Protein AF-A0A3N6P2K4-F1 (afdb_monomer_lite)

pLDDT: mean 90.32, std 14.05, range [44.34, 98.19]

Foldseek 3Di:
DVVLLVVLVVLQVLLVVLCVQLVVDPDPVSNVVSPVSSVVSNVVSVVSVVVVCVVVVPPPPDD

Radius of gyration: 15.76 Å; chains: 1; bounding box: 45×14×38 Å

Sequence (63 aa):
MKDMRTQAEKLRTDAAECALIRDLATDTKKRDLFTRLADHLNALAAEVERAIEQSEGRDPATQ

Structure (mmCIF, N/CA/C/O backbone):
data_AF-A0A3N6P2K4-F1
#
_entry.id   AF-A0A3N6P2K4-F1
#
loop_
_atom_site.group_PDB
_atom_site.id
_atom_site.type_symbol
_atom_site.label_atom_id
_atom_site.label_alt_id
_atom_site.label_comp_id
_atom_site.label_asym_id
_atom_site.label_entity_id
_atom_site.label_seq_id
_atom_site.pdbx_PDB_ins_code
_atom_site.Cartn_x
_atom_site.Cartn_y
_atom_site.Cartn_z
_atom_site.occupancy
_atom_site.B_iso_or_equiv
_atom_site.auth_seq_id
_atom_site.auth_comp_id
_atom_site.auth_asym_id
_atom_site.auth_atom_id
_atom_site.pdbx_PDB_model_num
ATOM 1 N N . MET A 1 1 ? -10.460 3.714 17.971 1.00 85.44 1 MET A N 1
ATOM 2 C CA . MET A 1 1 ? -10.609 3.558 16.503 1.00 85.44 1 MET A CA 1
ATOM 3 C C . MET A 1 1 ? -9.903 4.641 15.693 1.00 85.44 1 MET A C 1
ATOM 5 O O . MET A 1 1 ? -9.417 4.334 14.612 1.00 85.44 1 MET A O 1
ATOM 9 N N . LYS A 1 2 ? -9.781 5.883 16.197 1.00 84.88 2 LYS A N 1
ATOM 10 C CA . LYS A 1 2 ? -9.074 6.974 15.501 1.00 84.88 2 LYS A CA 1
ATOM 11 C C . LYS A 1 2 ? -7.619 6.634 15.144 1.00 84.88 2 LYS A C 1
ATOM 13 O O . LYS A 1 2 ? -7.211 6.894 14.022 1.00 84.88 2 LYS A O 1
ATOM 18 N N . ASP A 1 3 ? -6.872 5.989 16.040 1.00 91.25 3 ASP A N 1
ATOM 19 C CA . ASP A 1 3 ? -5.478 5.593 15.770 1.00 91.25 3 ASP A CA 1
ATOM 20 C C . ASP A 1 3 ? -5.374 4.548 14.651 1.00 91.25 3 ASP A C 1
ATOM 22 O O . ASP A 1 3 ? -4.488 4.626 13.804 1.00 91.25 3 ASP A O 1
ATOM 26 N N . MET A 1 4 ? -6.328 3.612 14.595 1.00 91.31 4 MET A N 1
ATOM 27 C CA . MET A 1 4 ? -6.413 2.612 13.525 1.00 91.31 4 MET A CA 1
ATOM 28 C C . MET A 1 4 ? -6.767 3.258 12.182 1.00 91.31 4 MET A C 1
ATOM 30 O O . MET A 1 4 ? -6.186 2.888 11.168 1.00 91.31 4 MET A O 1
ATOM 34 N N . ARG A 1 5 ? -7.668 4.253 12.169 1.00 92.56 5 ARG A N 1
ATOM 35 C CA . ARG A 1 5 ? -7.999 5.026 10.957 1.00 92.56 5 ARG A CA 1
ATOM 36 C C . ARG A 1 5 ? -6.766 5.767 10.430 1.00 92.56 5 ARG A C 1
ATOM 38 O O . ARG A 1 5 ? -6.433 5.625 9.260 1.00 92.56 5 ARG A O 1
ATOM 45 N N . THR A 1 6 ? -6.023 6.442 11.311 1.00 95.62 6 THR A N 1
ATOM 46 C CA . THR A 1 6 ? -4.741 7.079 10.960 1.00 95.62 6 THR A CA 1
ATOM 47 C C . THR A 1 6 ? -3.737 6.066 10.403 1.00 95.62 6 THR A C 1
ATOM 49 O O . THR A 1 6 ? -3.000 6.366 9.466 1.00 95.62 6 THR A O 1
ATOM 52 N N . GLN A 1 7 ? -3.681 4.853 10.963 1.00 94.75 7 GLN A N 1
ATOM 53 C CA . GLN A 1 7 ? -2.789 3.811 10.460 1.00 94.75 7 GLN A CA 1
ATOM 54 C C . GLN A 1 7 ? -3.216 3.299 9.074 1.00 94.75 7 GLN A C 1
ATOM 56 O O . GLN A 1 7 ? -2.353 3.086 8.226 1.00 94.75 7 GLN A O 1
ATOM 61 N N . ALA A 1 8 ? -4.518 3.144 8.816 1.00 95.38 8 ALA A N 1
ATOM 62 C CA . ALA A 1 8 ? -5.037 2.763 7.501 1.00 95.38 8 ALA A CA 1
ATOM 63 C C . ALA A 1 8 ? -4.727 3.824 6.428 1.00 95.38 8 ALA A C 1
ATOM 65 O O . ALA A 1 8 ? -4.294 3.488 5.327 1.00 95.38 8 ALA A O 1
ATOM 66 N N . GLU A 1 9 ? -4.863 5.110 6.762 1.00 95.94 9 GLU A N 1
ATOM 67 C CA . GLU A 1 9 ? -4.506 6.224 5.872 1.00 95.94 9 GLU A CA 1
ATOM 68 C C . GLU A 1 9 ? -3.012 6.238 5.518 1.00 95.94 9 GLU A C 1
ATOM 70 O O . GLU A 1 9 ? -2.649 6.449 4.357 1.00 95.94 9 GLU A O 1
AT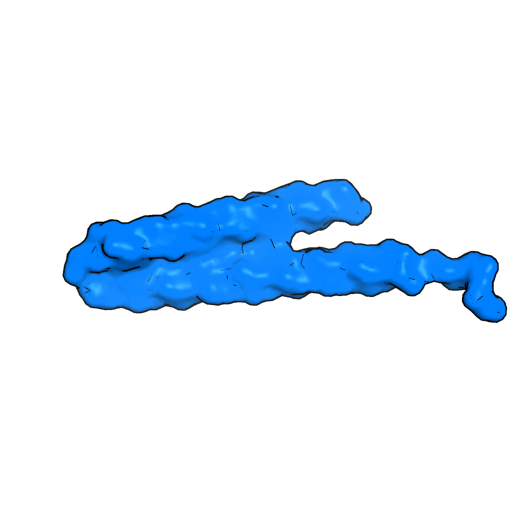OM 75 N N . LYS A 1 10 ? -2.139 5.952 6.493 1.00 97.00 10 LYS A N 1
ATOM 76 C CA . LYS A 1 10 ? -0.696 5.804 6.246 1.00 97.00 10 LYS A CA 1
ATOM 77 C C . LYS A 1 10 ? -0.408 4.653 5.289 1.00 97.00 10 LYS A C 1
ATOM 79 O O . LYS A 1 10 ? 0.268 4.860 4.293 1.00 97.00 10 LYS A O 1
ATOM 84 N N . LEU A 1 11 ? -0.994 3.480 5.531 1.00 97.50 11 LEU A N 1
ATOM 85 C CA . LEU A 1 11 ? -0.828 2.317 4.653 1.00 97.50 11 LEU A CA 1
ATOM 86 C C . LEU A 1 11 ? -1.277 2.607 3.214 1.00 97.50 11 LEU A C 1
ATOM 88 O O . LEU A 1 11 ? -0.613 2.192 2.268 1.00 97.50 11 LEU A O 1
ATOM 92 N N . ARG A 1 12 ? -2.372 3.357 3.033 1.00 96.75 12 ARG A N 1
ATOM 93 C CA . ARG A 1 12 ? -2.821 3.807 1.706 1.00 96.75 12 ARG A CA 1
ATOM 94 C C . ARG A 1 12 ? -1.859 4.784 1.050 1.00 96.75 12 ARG A C 1
ATOM 96 O O . ARG A 1 12 ? -1.643 4.698 -0.156 1.00 96.75 12 ARG A O 1
ATOM 103 N N . THR A 1 13 ? -1.302 5.705 1.830 1.00 98.12 13 THR A N 1
ATOM 104 C CA . THR A 1 13 ? -0.294 6.652 1.342 1.00 98.12 13 THR A CA 1
ATOM 105 C C . THR A 1 13 ? 0.941 5.899 0.862 1.00 98.12 13 THR A C 1
ATOM 107 O O . THR A 1 13 ? 1.335 6.053 -0.291 1.00 98.12 13 THR A O 1
ATOM 110 N N . ASP A 1 14 ? 1.462 4.986 1.680 1.00 97.44 14 ASP A N 1
ATOM 111 C CA . ASP A 1 14 ? 2.617 4.155 1.336 1.00 97.44 14 ASP A CA 1
ATOM 112 C C . ASP A 1 14 ? 2.332 3.280 0.097 1.00 97.44 14 ASP A C 1
ATOM 114 O O . ASP A 1 14 ? 3.193 3.101 -0.769 1.00 97.44 14 ASP A O 1
ATOM 118 N N . ALA A 1 15 ? 1.105 2.753 -0.034 1.00 97.88 15 ALA A N 1
ATOM 119 C CA . ALA A 1 15 ? 0.685 1.991 -1.210 1.00 97.88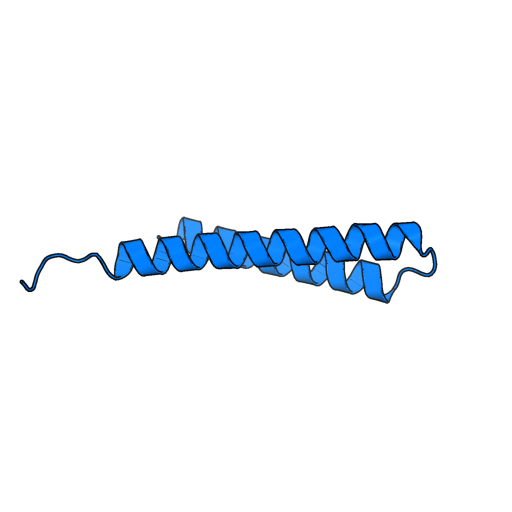 15 ALA A CA 1
ATOM 120 C C . ALA A 1 15 ? 0.679 2.851 -2.482 1.00 97.88 15 ALA A C 1
ATOM 122 O O . ALA A 1 15 ? 1.129 2.398 -3.537 1.00 97.88 15 ALA A O 1
ATOM 123 N N . ALA A 1 16 ? 0.189 4.090 -2.387 1.00 97.81 16 ALA A N 1
ATOM 124 C CA . ALA A 1 16 ? 0.179 5.042 -3.492 1.00 97.81 16 ALA A CA 1
ATOM 125 C C . ALA A 1 16 ? 1.602 5.458 -3.897 1.00 97.81 16 ALA A C 1
ATOM 127 O O . ALA A 1 16 ? 1.905 5.524 -5.089 1.00 97.81 16 ALA A O 1
ATOM 128 N N . GLU A 1 17 ? 2.499 5.656 -2.929 1.00 97.81 17 GLU A N 1
ATOM 129 C CA . GLU A 1 17 ? 3.921 5.897 -3.191 1.00 97.81 17 GLU A CA 1
ATOM 130 C C . GLU A 1 17 ? 4.574 4.698 -3.894 1.00 97.81 17 GLU A C 1
ATOM 132 O O . GLU A 1 17 ? 5.273 4.870 -4.896 1.00 97.81 17 GLU A O 1
ATOM 137 N N . CYS A 1 18 ? 4.296 3.470 -3.443 1.00 97.62 18 CYS A N 1
ATOM 138 C CA . CYS A 1 18 ? 4.781 2.258 -4.106 1.00 97.62 18 CYS A CA 1
ATOM 139 C C . CYS A 1 18 ? 4.256 2.141 -5.545 1.00 97.62 18 CYS A C 1
ATOM 141 O O . CYS A 1 18 ? 5.023 1.816 -6.454 1.00 97.62 18 CYS A O 1
ATOM 143 N N . ALA A 1 19 ? 2.976 2.445 -5.776 1.00 97.00 19 ALA A N 1
ATOM 144 C CA . ALA A 1 19 ? 2.387 2.453 -7.112 1.00 97.00 19 ALA A CA 1
ATOM 145 C C . ALA A 1 19 ? 3.056 3.497 -8.021 1.00 97.00 19 ALA A C 1
ATOM 147 O O . ALA A 1 19 ? 3.405 3.178 -9.156 1.00 97.00 19 ALA A O 1
ATOM 148 N N . LEU A 1 20 ? 3.337 4.698 -7.507 1.00 97.81 20 LEU A N 1
ATOM 149 C CA . LEU A 1 20 ? 4.062 5.728 -8.251 1.00 97.81 20 LEU A CA 1
ATOM 150 C C . LEU A 1 20 ? 5.483 5.273 -8.612 1.00 97.81 20 LEU A C 1
ATOM 152 O O . LEU A 1 20 ? 5.923 5.450 -9.747 1.00 97.81 20 LEU A O 1
ATOM 156 N N . ILE A 1 21 ? 6.205 4.646 -7.677 1.00 96.69 21 ILE A N 1
ATOM 157 C CA . ILE A 1 21 ? 7.551 4.122 -7.947 1.00 96.69 21 ILE A CA 1
ATOM 158 C C . ILE A 1 21 ? 7.504 3.026 -9.013 1.00 96.69 21 ILE A C 1
ATOM 160 O O . ILE A 1 21 ? 8.365 3.010 -9.892 1.00 96.69 21 ILE A O 1
ATOM 164 N N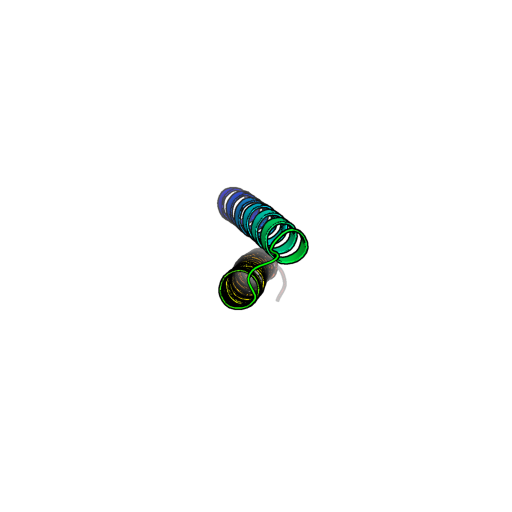 . ARG A 1 22 ? 6.519 2.122 -8.955 1.00 95.62 22 ARG A N 1
ATOM 165 C CA . ARG A 1 22 ? 6.291 1.111 -9.996 1.00 95.62 22 ARG A CA 1
ATOM 166 C C . ARG A 1 22 ? 6.083 1.774 -11.357 1.00 95.62 22 ARG A C 1
ATOM 168 O O . ARG A 1 22 ? 6.703 1.344 -12.325 1.00 95.62 22 ARG A O 1
ATOM 175 N N . ASP A 1 23 ? 5.241 2.797 -11.427 1.00 96.25 23 ASP A N 1
ATOM 176 C CA . ASP A 1 23 ? 4.882 3.456 -12.686 1.00 96.25 23 ASP A CA 1
ATOM 177 C C . ASP A 1 23 ? 6.069 4.229 -13.293 1.00 96.25 23 ASP A C 1
ATOM 179 O O . ASP A 1 23 ? 6.203 4.309 -14.513 1.00 96.25 23 ASP A O 1
ATOM 183 N N . LEU A 1 24 ? 6.978 4.731 -12.450 1.00 96.88 24 LEU A N 1
ATOM 184 C CA . LEU A 1 24 ? 8.219 5.396 -12.866 1.00 96.88 24 LEU A CA 1
ATOM 185 C C . LEU A 1 24 ? 9.403 4.433 -13.081 1.00 96.88 24 LEU A C 1
ATOM 187 O O . LEU A 1 24 ? 10.453 4.844 -13.582 1.00 96.88 24 LEU A O 1
ATOM 191 N N . ALA A 1 25 ? 9.290 3.165 -12.680 1.00 96.06 25 ALA A N 1
ATOM 192 C CA . ALA A 1 25 ? 10.385 2.207 -12.771 1.00 96.06 25 ALA A CA 1
ATOM 193 C C . ALA A 1 25 ? 10.565 1.689 -14.206 1.00 96.06 25 ALA A C 1
ATOM 195 O O . ALA A 1 25 ? 9.681 1.059 -14.781 1.00 96.06 25 ALA A O 1
ATOM 196 N N . THR A 1 26 ? 11.768 1.873 -14.751 1.00 95.00 26 THR A N 1
ATOM 197 C CA . THR A 1 26 ? 12.183 1.286 -16.036 1.00 95.00 26 THR A CA 1
ATOM 198 C C . THR A 1 26 ? 12.683 -0.154 -15.891 1.00 95.00 26 THR A C 1
ATOM 200 O O . THR A 1 26 ? 12.574 -0.950 -16.822 1.00 95.00 26 THR A O 1
ATOM 203 N N . ASP A 1 27 ? 13.207 -0.515 -14.715 1.00 97.31 27 ASP A N 1
ATOM 204 C CA . ASP A 1 27 ? 13.610 -1.884 -14.395 1.00 97.31 27 ASP A CA 1
ATOM 205 C C . ASP A 1 27 ? 12.387 -2.748 -14.054 1.00 97.31 27 ASP A C 1
ATOM 207 O O . ASP A 1 27 ? 11.590 -2.423 -13.170 1.00 97.31 27 ASP A O 1
ATOM 211 N N . THR A 1 28 ? 12.260 -3.887 -14.739 1.00 94.81 28 THR A N 1
ATOM 212 C CA . THR A 1 28 ? 11.100 -4.777 -14.589 1.00 94.81 28 THR A CA 1
ATOM 213 C C . THR A 1 28 ? 11.039 -5.447 -13.216 1.00 94.81 28 THR A C 1
ATOM 215 O O . THR A 1 28 ? 9.954 -5.559 -12.654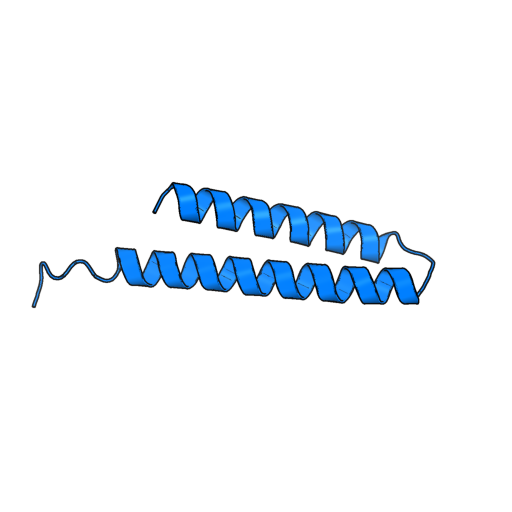 1.00 94.81 28 THR A O 1
ATOM 218 N N . LYS A 1 29 ? 12.174 -5.829 -12.618 1.00 96.12 29 LYS A N 1
ATOM 219 C CA . LYS A 1 29 ? 12.186 -6.452 -11.283 1.00 96.12 29 LYS A CA 1
ATOM 220 C C . LYS A 1 29 ? 11.792 -5.447 -10.207 1.00 96.12 29 LYS A C 1
ATOM 222 O O . LYS A 1 29 ? 11.048 -5.785 -9.289 1.00 96.12 29 LYS A O 1
ATOM 227 N N . LYS A 1 30 ? 12.268 -4.206 -10.332 1.00 94.25 30 LYS A N 1
ATOM 228 C CA . LYS A 1 30 ? 11.871 -3.097 -9.460 1.00 94.25 30 LYS A CA 1
ATOM 229 C C . LYS A 1 30 ? 10.370 -2.841 -9.580 1.00 94.25 30 LYS A C 1
ATOM 231 O O . LYS A 1 30 ? 9.690 -2.768 -8.561 1.00 94.25 30 LYS A O 1
ATOM 236 N N . ARG A 1 31 ? 9.845 -2.768 -10.806 1.00 97.12 31 ARG A N 1
ATOM 237 C CA . ARG A 1 31 ? 8.411 -2.599 -11.070 1.00 97.12 31 ARG A CA 1
ATOM 238 C C . ARG A 1 31 ? 7.581 -3.705 -10.411 1.00 97.12 31 ARG A C 1
ATOM 240 O O . ARG A 1 31 ? 6.635 -3.404 -9.688 1.00 97.12 31 ARG A O 1
ATOM 247 N N . ASP A 1 32 ? 7.969 -4.966 -10.572 1.00 97.38 32 ASP A N 1
ATOM 248 C CA . ASP A 1 32 ? 7.251 -6.101 -9.977 1.00 97.38 32 ASP A CA 1
ATOM 249 C C . ASP A 1 32 ? 7.282 -6.074 -8.441 1.00 97.38 32 ASP A C 1
ATOM 251 O O . ASP A 1 32 ? 6.265 -6.332 -7.795 1.00 97.38 32 ASP A O 1
ATOM 255 N N . LEU A 1 33 ? 8.422 -5.712 -7.841 1.00 97.81 33 LEU A N 1
ATOM 256 C CA . LEU A 1 33 ? 8.544 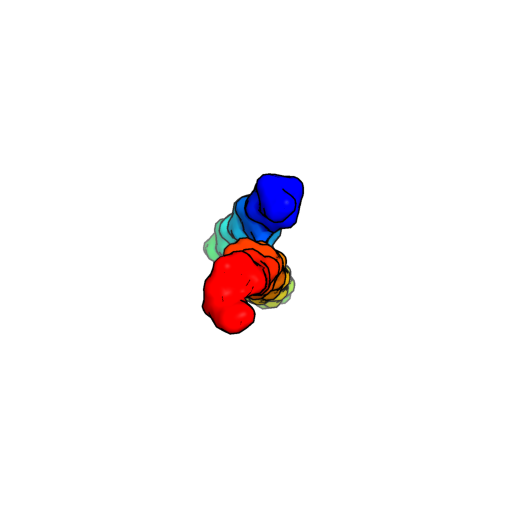-5.567 -6.389 1.00 97.81 33 LEU A CA 1
ATOM 257 C C . LEU A 1 33 ? 7.590 -4.494 -5.850 1.00 97.81 33 LEU A C 1
ATOM 259 O O . LEU A 1 33 ? 6.823 -4.761 -4.927 1.00 97.81 33 LEU A O 1
ATOM 263 N N . PHE A 1 34 ? 7.613 -3.297 -6.438 1.00 97.81 34 PHE A N 1
ATOM 264 C CA . PHE A 1 34 ? 6.762 -2.191 -5.997 1.00 97.81 34 PHE A CA 1
ATOM 265 C C . PHE A 1 34 ? 5.277 -2.420 -6.307 1.00 97.81 34 PHE A C 1
ATOM 267 O O . PHE A 1 34 ? 4.429 -1.958 -5.550 1.00 97.81 34 PHE A O 1
ATOM 274 N N . THR A 1 35 ? 4.958 -3.206 -7.343 1.00 97.94 35 THR A N 1
ATOM 275 C CA . THR A 1 35 ? 3.590 -3.702 -7.580 1.00 97.94 35 THR A CA 1
ATOM 276 C C . THR A 1 35 ? 3.103 -4.517 -6.388 1.00 97.94 35 THR A C 1
ATOM 278 O O . THR A 1 35 ? 2.088 -4.181 -5.789 1.00 97.94 35 THR A O 1
ATOM 281 N N . ARG A 1 36 ? 3.869 -5.540 -5.989 1.00 98.00 36 ARG A N 1
ATOM 282 C CA . ARG A 1 36 ? 3.498 -6.415 -4.867 1.00 98.00 36 ARG A CA 1
ATOM 283 C C . ARG A 1 36 ? 3.400 -5.649 -3.552 1.00 98.00 36 ARG A C 1
ATOM 285 O O . ARG A 1 36 ? 2.496 -5.907 -2.767 1.00 98.00 36 ARG A O 1
ATOM 292 N N . LEU A 1 37 ? 4.313 -4.706 -3.311 1.00 97.94 37 LEU A N 1
ATOM 293 C CA . LEU A 1 37 ? 4.265 -3.859 -2.118 1.00 97.94 37 LEU A CA 1
ATOM 294 C C . LEU A 1 37 ? 2.990 -3.011 -2.078 1.00 97.94 37 LEU A C 1
ATOM 296 O O . LEU A 1 37 ? 2.309 -3.012 -1.056 1.00 97.94 37 LEU A O 1
ATOM 300 N N . ALA A 1 38 ? 2.633 -2.349 -3.182 1.00 97.94 38 ALA A N 1
ATOM 301 C CA . ALA A 1 38 ? 1.399 -1.571 -3.262 1.00 97.94 38 ALA A CA 1
ATOM 302 C C . ALA A 1 38 ? 0.155 -2.442 -3.015 1.00 97.94 38 ALA A C 1
ATOM 304 O O . ALA A 1 38 ? -0.734 -2.048 -2.259 1.00 97.94 38 ALA A O 1
ATOM 305 N N . ASP A 1 39 ? 0.110 -3.644 -3.595 1.00 97.94 39 ASP A N 1
ATOM 306 C CA . ASP A 1 39 ? -1.002 -4.582 -3.410 1.00 97.94 39 ASP A CA 1
ATOM 307 C C . ASP A 1 39 ? -1.123 -5.041 -1.949 1.00 97.94 39 ASP A C 1
ATOM 309 O O . ASP A 1 39 ? -2.215 -5.027 -1.378 1.00 97.94 39 ASP A O 1
ATOM 313 N N . HIS A 1 40 ? -0.005 -5.399 -1.309 1.00 98.19 40 HIS A N 1
ATOM 314 C CA . HIS A 1 40 ? 0.006 -5.819 0.093 1.00 98.19 40 HIS A CA 1
ATOM 315 C C . HIS A 1 40 ? -0.397 -4.694 1.050 1.00 98.19 40 HIS A C 1
ATOM 317 O O . HIS A 1 40 ? -1.172 -4.930 1.976 1.00 98.19 40 HIS A O 1
ATOM 323 N N . LEU A 1 41 ? 0.088 -3.472 0.824 1.00 97.81 41 LEU A N 1
ATOM 324 C CA . LEU A 1 41 ? -0.257 -2.318 1.653 1.00 97.81 41 LEU A CA 1
ATOM 325 C C . LEU A 1 41 ? -1.742 -1.954 1.523 1.00 97.81 41 LEU A C 1
ATOM 327 O O . LEU A 1 41 ? -2.400 -1.702 2.533 1.00 97.81 41 LEU A O 1
ATOM 331 N N . ASN A 1 42 ? -2.300 -2.017 0.310 1.00 97.69 42 ASN A N 1
ATOM 332 C CA . ASN A 1 42 ? -3.734 -1.824 0.087 1.00 97.69 42 ASN A CA 1
ATOM 333 C C . ASN A 1 42 ? -4.582 -2.909 0.762 1.00 97.69 42 ASN A C 1
ATOM 335 O O . ASN A 1 42 ? -5.598 -2.595 1.384 1.00 97.69 42 ASN A O 1
ATOM 339 N N . ALA A 1 43 ? -4.167 -4.176 0.665 1.00 97.88 43 ALA A N 1
ATOM 340 C CA . ALA A 1 43 ? -4.854 -5.276 1.335 1.00 97.88 43 ALA A CA 1
ATOM 341 C C . ALA A 1 43 ? -4.864 -5.082 2.859 1.00 97.88 43 ALA A C 1
ATOM 343 O O . ALA A 1 43 ? -5.920 -5.194 3.483 1.00 97.88 43 ALA A O 1
ATOM 344 N N . LEU A 1 44 ? -3.721 -4.706 3.441 1.00 97.06 44 LEU A N 1
ATOM 345 C CA . LEU A 1 44 ? -3.605 -4.453 4.874 1.00 97.06 44 LEU A CA 1
ATOM 346 C C . LEU A 1 44 ? -4.449 -3.248 5.315 1.00 97.06 44 LEU A C 1
ATOM 348 O O . LEU A 1 44 ? -5.136 -3.329 6.329 1.00 97.06 44 LEU A O 1
ATOM 352 N N . ALA A 1 45 ? -4.459 -2.152 4.550 1.00 96.69 45 ALA A N 1
ATOM 353 C CA . ALA A 1 45 ? -5.319 -1.002 4.840 1.00 96.69 45 ALA A CA 1
ATOM 354 C C . ALA A 1 45 ? -6.807 -1.396 4.856 1.00 96.69 45 ALA A C 1
ATOM 356 O O . ALA A 1 45 ? -7.530 -1.057 5.793 1.00 96.69 45 ALA A O 1
ATOM 357 N N . ALA A 1 46 ? -7.243 -2.189 3.872 1.00 96.12 46 ALA A N 1
ATOM 358 C CA . ALA A 1 46 ? -8.611 -2.695 3.808 1.00 96.12 46 ALA A CA 1
ATOM 359 C C . ALA A 1 46 ? -8.956 -3.618 4.990 1.00 96.12 46 ALA A C 1
ATOM 361 O O . ALA A 1 46 ? -10.085 -3.610 5.475 1.00 96.12 46 ALA A O 1
ATOM 362 N N . GLU A 1 47 ? -8.008 -4.418 5.481 1.00 96.19 47 GLU A N 1
ATOM 363 C CA . GLU A 1 47 ? -8.203 -5.221 6.694 1.00 96.19 47 GLU A CA 1
ATOM 364 C C . GLU A 1 47 ? -8.368 -4.360 7.945 1.00 96.19 47 GLU A C 1
ATOM 366 O O . GLU A 1 47 ? -9.277 -4.615 8.737 1.00 96.19 47 GLU A O 1
ATOM 371 N N . VAL A 1 48 ? -7.540 -3.324 8.104 1.00 94.38 48 VAL A N 1
ATOM 372 C CA . VAL A 1 48 ? -7.641 -2.390 9.233 1.00 94.38 48 VAL A CA 1
ATOM 373 C C . VAL A 1 48 ? -8.993 -1.677 9.219 1.00 94.38 48 VAL A C 1
ATOM 375 O O . VAL A 1 48 ? -9.633 -1.562 10.262 1.00 94.38 48 VAL A O 1
ATOM 378 N N . GLU A 1 49 ? -9.469 -1.256 8.051 1.00 92.81 49 GLU A N 1
ATOM 379 C CA . GLU A 1 49 ? -10.790 -0.639 7.897 1.00 92.81 49 GLU A CA 1
ATOM 380 C C . GLU A 1 49 ? -11.932 -1.588 8.208 1.00 92.81 49 GLU A C 1
ATOM 382 O O . GLU A 1 49 ? -12.806 -1.233 8.993 1.00 92.81 49 GLU A O 1
ATOM 387 N N . ARG A 1 50 ? -11.883 -2.826 7.709 1.00 93.12 50 ARG A N 1
ATOM 388 C CA . ARG A 1 50 ? -12.863 -3.852 8.088 1.00 93.12 50 ARG A CA 1
ATOM 389 C C . ARG A 1 50 ? -12.865 -4.108 9.592 1.00 93.12 50 ARG A C 1
ATOM 391 O O . ARG A 1 50 ? -13.928 -4.307 10.173 1.00 93.12 50 ARG A O 1
ATOM 398 N N . ALA A 1 51 ? -11.699 -4.114 10.237 1.00 92.19 51 ALA A N 1
ATOM 399 C CA . ALA A 1 51 ? -11.610 -4.247 11.687 1.00 92.19 51 ALA A CA 1
ATOM 400 C C . ALA A 1 51 ? -12.219 -3.030 12.402 1.00 92.19 51 ALA A C 1
ATOM 402 O O . ALA A 1 51 ? -12.870 -3.192 13.436 1.00 92.19 51 ALA A O 1
ATOM 403 N N . ILE A 1 52 ? -12.057 -1.825 11.844 1.00 91.38 52 ILE A N 1
ATOM 404 C CA . ILE A 1 52 ? -12.701 -0.615 12.357 1.00 91.38 52 ILE A CA 1
ATOM 405 C C . ILE A 1 52 ? -14.219 -0.721 12.252 1.00 91.38 52 ILE A C 1
ATOM 407 O O . ILE A 1 52 ? -14.898 -0.577 13.265 1.00 91.38 52 ILE A O 1
ATOM 411 N N . GLU A 1 53 ? -14.734 -1.054 11.072 1.00 90.00 53 GLU A N 1
ATOM 412 C CA . GLU A 1 53 ? -16.163 -1.224 10.805 1.00 90.00 53 GLU A CA 1
ATOM 413 C C . GLU A 1 53 ? -16.792 -2.301 11.693 1.00 90.00 53 GLU A C 1
ATOM 415 O O . GLU A 1 53 ? -17.876 -2.101 12.224 1.00 90.00 53 GLU A O 1
ATOM 420 N N . GLN A 1 54 ? -16.109 -3.426 11.918 1.00 89.44 54 GLN A N 1
ATOM 421 C CA . GLN A 1 54 ? -16.591 -4.476 12.823 1.00 89.44 54 GLN A CA 1
ATOM 422 C C . GLN A 1 54 ? -16.613 -4.034 14.287 1.00 89.44 54 GLN A C 1
ATOM 424 O O . GLN A 1 54 ? -17.463 -4.482 15.055 1.00 89.44 54 GLN A O 1
ATOM 429 N N . SER A 1 55 ? -15.674 -3.177 14.684 1.00 84.06 55 SER A N 1
ATOM 430 C CA . SER A 1 55 ? -15.610 -2.646 16.046 1.00 84.06 55 SER A CA 1
ATOM 431 C C . SER A 1 55 ? -16.657 -1.555 16.274 1.00 84.06 55 SER A C 1
ATOM 433 O O . SER A 1 55 ? -17.207 -1.462 17.363 1.00 84.06 55 SER A O 1
ATOM 435 N N . GLU A 1 56 ? -16.947 -0.748 15.251 1.00 78.31 56 GLU A N 1
ATOM 436 C CA . GLU A 1 56 ? -17.967 0.309 15.280 1.00 78.31 56 GLU A CA 1
ATOM 437 C C . GLU A 1 56 ? -19.384 -0.245 15.040 1.00 78.31 56 GLU A C 1
ATOM 439 O O . GLU A 1 56 ? -20.353 0.278 15.574 1.00 78.31 56 GLU A O 1
ATOM 444 N N . GLY A 1 57 ? -19.514 -1.344 14.292 1.00 67.38 57 GLY A N 1
ATOM 445 C CA . GLY A 1 57 ? -20.761 -2.085 14.077 1.00 67.38 57 GLY A CA 1
ATOM 446 C C . GLY A 1 57 ? -21.121 -3.050 15.210 1.00 67.38 57 GLY A C 1
ATOM 447 O O . GLY A 1 57 ? -22.187 -3.663 15.181 1.00 67.38 57 GLY A O 1
ATOM 448 N N . ARG A 1 58 ? -20.256 -3.184 16.222 1.00 55.19 58 ARG A N 1
ATOM 449 C CA . ARG A 1 58 ? -20.502 -3.943 17.453 1.00 55.19 58 ARG A CA 1
ATOM 450 C C . ARG A 1 58 ? -20.767 -2.994 18.620 1.00 55.19 58 ARG A C 1
ATOM 452 O O . ARG A 1 58 ? -20.129 -3.092 19.660 1.00 55.19 58 ARG A O 1
ATOM 459 N N . ASP A 1 59 ? -21.738 -2.103 18.453 1.00 47.72 59 ASP A N 1
ATOM 460 C CA . ASP A 1 59 ? -22.451 -1.494 19.577 1.00 47.72 59 ASP A CA 1
ATOM 461 C C . ASP A 1 59 ? -23.663 -2.392 19.916 1.00 47.72 59 ASP A C 1
ATOM 463 O O . ASP A 1 59 ? -24.646 -2.404 19.173 1.00 47.72 59 ASP A O 1
ATOM 467 N N . PRO A 1 60 ? -23.634 -3.191 21.002 1.00 50.59 60 PRO A N 1
ATOM 468 C CA . PRO A 1 60 ? -24.713 -4.114 21.365 1.00 50.59 60 PRO A CA 1
ATOM 469 C C . PRO A 1 60 ? -25.895 -3.424 22.078 1.00 50.59 60 PRO A C 1
ATOM 471 O O . PRO A 1 60 ? -26.574 -4.050 22.883 1.00 50.59 60 PRO A O 1
ATOM 474 N N . ALA A 1 61 ? -26.167 -2.142 21.817 1.00 50.72 61 ALA A N 1
ATOM 475 C CA . ALA A 1 61 ? -27.247 -1.412 22.495 1.00 50.72 61 ALA A CA 1
ATOM 476 C C . ALA A 1 61 ? -28.658 -1.673 21.926 1.00 50.72 61 ALA A C 1
ATOM 478 O O . ALA A 1 61 ? -29.628 -1.132 22.453 1.00 50.72 61 ALA A O 1
ATOM 479 N N . THR A 1 62 ? -28.801 -2.515 20.897 1.00 52.41 62 THR A N 1
ATOM 480 C CA . THR A 1 62 ? -30.117 -2.846 20.332 1.00 52.41 62 THR A CA 1
ATOM 481 C C . THR A 1 62 ? -30.177 -4.297 19.851 1.00 52.41 62 THR A C 1
ATOM 483 O O . THR A 1 62 ? -30.152 -4.560 18.648 1.00 52.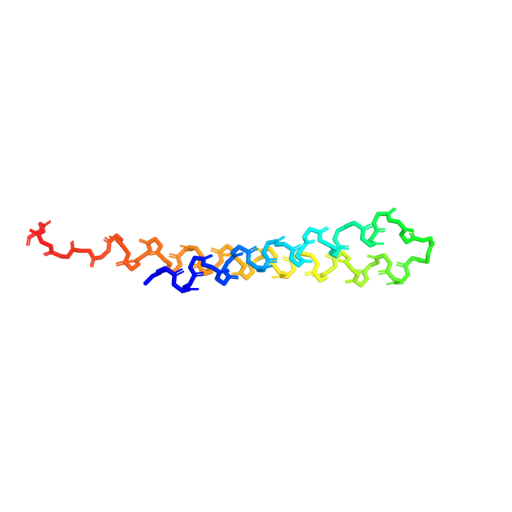41 62 THR A O 1
ATOM 486 N N . GLN A 1 63 ? -30.265 -5.252 20.777 1.00 44.34 63 GLN A N 1
ATOM 487 C CA . GLN A 1 63 ? -30.987 -6.506 20.536 1.00 44.34 63 GLN A CA 1
ATOM 488 C C . GLN A 1 63 ? -31.492 -7.111 21.843 1.00 44.34 63 GLN A C 1
ATOM 490 O O . GLN A 1 63 ? -30.708 -7.129 22.817 1.00 44.34 63 GLN A O 1
#

Secondary structure (DSSP, 8-state):
-HHHHHHHHHHHHHHHHHHHHHHH--SHHHHHHHHHHHHHHHHHHHHHHHHHHHHHS---S--